Protein AF-A0A2D6M790-F1 (afdb_monomer_lite)

Foldseek 3Di:
DDDPPDPDDPPQPDALVRQFVVAWDWDADPVRFIWIWGWSTDDDPTDIDIGGPVCVVVVVVVVVVCVVVPDDPDDPPFDALVVQQVVAWDADPQWTWGFSGDDDPGGTDIDRVVCPVVVVVVVVVCVVVVVVVVVVPDPPPPDDDDDDDDDPPDDDDDDDDDDDDDD

Secondary structure (DSSP, 8-state):
------SS-------HHHHHHHH-EEEE-TTS-EEEEE-S--STT---EEEEHHHHHHHHHHHHHHHHH-----------HHHHHHHH-EEETTEEEE-SS-STT-PPEEEEGGGHHHHHHHHHHHHHHHHHHHHHHS-----------------------------

Radius of gyration: 35.32 Å; chains: 1; bounding box: 50×63×121 Å

Sequence (167 aa):
MSDKTAIFTNDNTESPLQVIRQTMSVALSDEGSARVSFATNRGKGSGAQVISVDDYAEVVSTLQGYADAGIEEREEEALSPAETIRRTIRVEDGLVSFRTRSGKGAKPAKIPLAQFSEVCELLTGTVSAVEAAGQSLAPASDAGDEPADEPAMDGDHSDYEDMEDDE

Structure (mmCIF, N/CA/C/O backbone):
data_AF-A0A2D6M790-F1
#
_entry.id   AF-A0A2D6M790-F1
#
loop_
_atom_site.group_PDB
_atom_site.id
_atom_site.type_symbol
_atom_site.label_atom_id
_atom_site.label_alt_id
_atom_site.label_comp_id
_atom_site.label_asym_id
_atom_site.label_entity_id
_atom_site.label_seq_id
_atom_site.pdbx_PDB_ins_code
_atom_site.Cartn_x
_atom_site.Cartn_y
_atom_site.Cartn_z
_atom_site.occupancy
_atom_site.B_iso_or_equiv
_atom_site.auth_seq_id
_atom_site.auth_comp_id
_atom_site.auth_asym_id
_atom_site.auth_atom_id
_atom_site.pdbx_PDB_model_num
ATOM 1 N N . MET A 1 1 ? 25.365 30.439 -7.496 1.00 40.81 1 MET A N 1
ATOM 2 C CA . MET A 1 1 ? 25.095 29.480 -6.406 1.00 40.81 1 MET A CA 1
ATOM 3 C C . MET A 1 1 ? 25.780 28.185 -6.798 1.00 40.81 1 MET A C 1
ATOM 5 O O . MET A 1 1 ? 25.552 27.752 -7.916 1.00 40.81 1 MET A O 1
ATOM 9 N N . SER A 1 2 ? 26.692 27.656 -5.979 1.00 43.97 2 SER A N 1
ATOM 10 C CA . SER A 1 2 ? 27.415 26.417 -6.302 1.00 43.97 2 SER A CA 1
ATOM 11 C C . SER A 1 2 ? 26.471 25.224 -6.302 1.00 43.97 2 SER A C 1
ATOM 13 O O . SER A 1 2 ? 25.881 24.922 -5.262 1.00 43.97 2 SER A O 1
ATOM 15 N N . ASP A 1 3 ? 26.408 24.520 -7.429 1.00 52.16 3 ASP A N 1
ATOM 16 C CA . ASP A 1 3 ? 25.981 23.127 -7.480 1.00 52.16 3 ASP A CA 1
ATOM 17 C C . ASP A 1 3 ? 26.913 22.310 -6.582 1.00 52.16 3 ASP A C 1
ATOM 19 O O . ASP A 1 3 ? 28.079 22.063 -6.895 1.00 52.16 3 ASP A O 1
ATOM 23 N N . LYS A 1 4 ? 26.421 21.943 -5.398 1.00 50.78 4 LYS A N 1
ATOM 24 C CA . LYS A 1 4 ? 27.081 20.945 -4.561 1.00 50.78 4 LYS A CA 1
ATOM 25 C C . LYS A 1 4 ? 26.791 19.581 -5.175 1.00 50.78 4 LYS A C 1
ATOM 27 O O . LYS A 1 4 ? 25.792 18.953 -4.835 1.00 50.78 4 LYS A O 1
ATOM 32 N N . THR A 1 5 ? 27.674 19.116 -6.051 1.00 61.97 5 THR A N 1
ATOM 33 C CA . THR A 1 5 ? 27.725 17.703 -6.433 1.00 61.97 5 THR A CA 1
ATOM 34 C C . THR A 1 5 ? 28.125 16.903 -5.196 1.00 61.97 5 THR A C 1
ATOM 36 O O . THR A 1 5 ? 29.290 16.890 -4.796 1.00 61.97 5 THR A O 1
ATOM 39 N N . ALA A 1 6 ? 27.147 16.290 -4.531 1.00 52.00 6 ALA A N 1
ATOM 40 C CA . ALA A 1 6 ? 27.409 15.355 -3.448 1.00 52.00 6 ALA A CA 1
ATOM 41 C C . ALA A 1 6 ? 28.070 14.101 -4.040 1.00 52.00 6 ALA A C 1
ATOM 43 O O . ALA A 1 6 ? 27.437 13.367 -4.790 1.00 52.00 6 ALA A O 1
ATOM 44 N N . ILE A 1 7 ? 29.352 13.878 -3.729 1.00 63.22 7 ILE A N 1
ATOM 45 C CA . ILE A 1 7 ? 30.100 12.681 -4.163 1.00 63.22 7 ILE A CA 1
ATOM 46 C C . ILE A 1 7 ? 29.630 11.433 -3.395 1.00 63.22 7 ILE A C 1
ATOM 48 O O . ILE A 1 7 ? 29.712 10.321 -3.904 1.00 63.22 7 ILE A O 1
ATOM 52 N N . PHE A 1 8 ? 29.068 11.629 -2.201 1.00 57.94 8 PHE A N 1
ATOM 53 C CA . PHE A 1 8 ? 28.408 10.591 -1.421 1.00 57.94 8 PHE A CA 1
ATOM 54 C C . PHE A 1 8 ? 26.991 11.059 -1.112 1.00 57.94 8 PHE A C 1
ATOM 56 O O . PHE A 1 8 ? 26.778 11.973 -0.309 1.00 57.94 8 PHE A O 1
ATOM 63 N N . THR A 1 9 ? 26.015 10.454 -1.785 1.00 56.38 9 THR A N 1
ATOM 64 C CA . THR A 1 9 ? 24.633 10.442 -1.309 1.00 56.38 9 THR A CA 1
ATOM 65 C C . THR A 1 9 ? 24.660 9.821 0.085 1.00 56.38 9 THR A C 1
ATOM 67 O O . THR A 1 9 ? 25.485 8.951 0.353 1.00 56.38 9 THR A O 1
ATOM 70 N N . ASN A 1 10 ? 23.829 10.306 1.005 1.00 50.34 10 ASN A N 1
ATOM 71 C CA . ASN A 1 10 ? 23.696 9.727 2.340 1.00 50.34 10 ASN A CA 1
ATOM 72 C C . ASN A 1 10 ? 23.062 8.330 2.214 1.00 50.34 10 ASN A C 1
ATOM 74 O O . ASN A 1 10 ? 21.868 8.149 2.448 1.00 50.34 10 ASN A O 1
ATOM 78 N N . ASP A 1 11 ? 23.859 7.378 1.741 1.00 52.81 11 ASP A N 1
ATOM 79 C CA . ASP A 1 11 ? 23.517 5.983 1.614 1.00 52.81 11 ASP A CA 1
ATOM 80 C C . ASP A 1 11 ? 23.548 5.437 3.031 1.00 52.81 11 ASP A C 1
ATOM 82 O O . ASP A 1 11 ? 24.587 5.396 3.695 1.00 52.81 11 ASP A O 1
ATOM 86 N N . ASN A 1 12 ? 22.373 5.075 3.531 1.00 60.06 12 ASN A N 1
ATOM 87 C CA . ASN A 1 12 ? 22.261 4.339 4.773 1.00 60.06 12 ASN A CA 1
ATOM 88 C C . ASN A 1 12 ? 22.894 2.957 4.537 1.00 60.06 12 ASN A C 1
ATOM 90 O O . ASN A 1 12 ? 22.229 2.025 4.100 1.00 60.06 12 ASN A O 1
ATOM 94 N N . THR A 1 13 ? 24.213 2.880 4.716 1.00 65.88 13 THR A N 1
ATOM 95 C CA . THR A 1 13 ? 25.071 1.719 4.423 1.00 65.88 13 THR A CA 1
ATOM 96 C C . THR A 1 13 ? 25.142 0.733 5.587 1.00 65.88 13 THR A C 1
ATOM 98 O O . THR A 1 13 ? 25.849 -0.270 5.505 1.00 65.88 13 THR A O 1
ATOM 101 N N . GLU A 1 14 ? 24.421 0.995 6.682 1.00 78.81 14 GLU A N 1
ATOM 102 C CA . GLU A 1 14 ? 24.351 0.067 7.806 1.00 78.81 14 GLU A CA 1
ATOM 103 C C . GLU A 1 14 ? 23.703 -1.253 7.376 1.00 78.81 14 GLU A C 1
ATOM 105 O O . GLU A 1 14 ? 22.639 -1.285 6.755 1.00 78.81 14 GLU A O 1
ATOM 110 N N . SER A 1 15 ? 24.336 -2.367 7.749 1.00 88.50 15 SER A N 1
ATOM 111 C CA . SER A 1 15 ? 23.765 -3.692 7.522 1.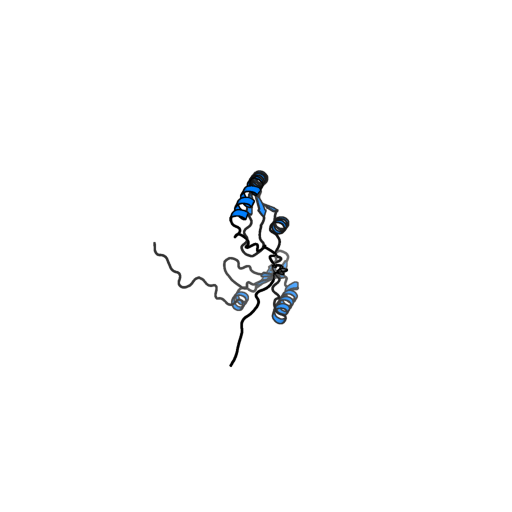00 88.50 15 SER A CA 1
ATOM 112 C C . SER A 1 15 ? 22.457 -3.839 8.312 1.00 88.50 15 SER A C 1
ATOM 114 O O . SER A 1 15 ? 22.425 -3.455 9.487 1.00 88.50 15 SER A O 1
ATOM 116 N N . PRO A 1 16 ? 21.413 -4.487 7.760 1.00 90.31 16 PRO A N 1
ATOM 117 C CA . PRO A 1 16 ? 20.190 -4.781 8.505 1.00 90.31 16 PRO A CA 1
ATOM 118 C C . PRO A 1 16 ? 20.443 -5.468 9.853 1.00 90.31 16 PRO A C 1
ATOM 120 O O . PRO A 1 16 ? 19.774 -5.165 10.835 1.00 90.31 16 PRO A O 1
ATOM 123 N N . LEU A 1 17 ? 21.471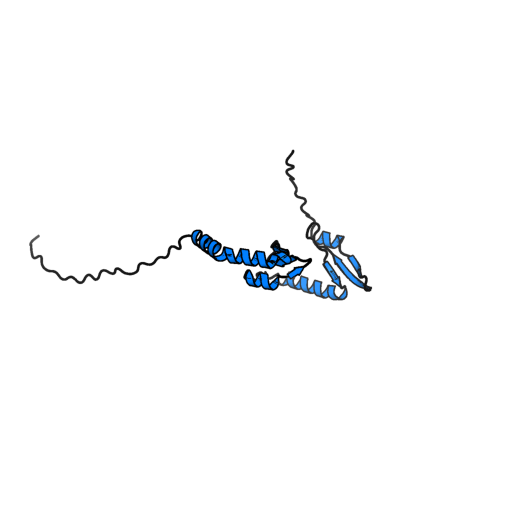 -6.321 9.948 1.00 92.56 17 LEU A N 1
ATOM 124 C CA . LEU A 1 17 ? 21.864 -6.963 11.207 1.00 92.56 17 LEU A CA 1
ATOM 125 C C . LEU A 1 17 ? 22.336 -5.954 12.263 1.00 92.56 17 LEU A C 1
ATOM 127 O O . LEU A 1 17 ? 22.045 -6.115 13.448 1.00 92.56 17 LEU A O 1
ATOM 131 N N . GLN A 1 18 ? 23.071 -4.918 11.853 1.00 91.12 18 GLN A N 1
ATOM 132 C CA . GLN A 1 18 ? 23.526 -3.857 12.752 1.00 91.12 18 GLN A CA 1
ATOM 133 C C . GLN A 1 18 ? 22.349 -2.998 13.213 1.00 91.12 18 GLN A C 1
ATOM 135 O O . GLN A 1 18 ? 22.240 -2.728 14.408 1.00 91.12 18 GLN A O 1
ATOM 140 N N . VAL A 1 19 ? 21.445 -2.634 12.299 1.00 92.06 19 VAL A N 1
ATOM 141 C CA . VAL A 1 19 ? 20.252 -1.845 12.637 1.00 92.06 19 VAL A CA 1
ATOM 142 C C . VAL A 1 19 ? 19.361 -2.611 13.613 1.00 92.06 19 VAL A C 1
ATOM 144 O O . VAL A 1 19 ? 18.967 -2.046 14.633 1.00 92.06 19 VAL A O 1
ATOM 147 N N . ILE A 1 20 ? 19.116 -3.905 13.382 1.00 94.00 20 ILE A N 1
ATOM 148 C CA . ILE A 1 20 ? 18.337 -4.744 14.303 1.00 94.00 20 ILE A CA 1
ATOM 149 C C . ILE A 1 20 ? 18.996 -4.769 15.683 1.00 94.00 20 ILE A C 1
ATOM 151 O O . ILE A 1 20 ? 18.340 -4.453 16.668 1.00 94.00 20 ILE A O 1
ATOM 155 N N . ARG A 1 21 ? 20.301 -5.064 15.777 1.00 93.25 21 ARG A N 1
ATOM 156 C CA . ARG A 1 21 ? 21.016 -5.103 17.070 1.00 93.25 21 ARG A CA 1
ATOM 157 C C . ARG A 1 21 ? 20.922 -3.793 17.850 1.00 93.25 21 ARG A C 1
ATOM 159 O O . ARG A 1 21 ? 20.900 -3.819 19.073 1.00 93.25 21 ARG A O 1
ATOM 166 N N . GLN A 1 22 ? 20.896 -2.662 17.151 1.00 92.56 22 GLN A N 1
ATOM 167 C CA . GLN A 1 22 ? 20.817 -1.341 17.771 1.00 92.56 22 GLN A CA 1
ATOM 168 C C . GLN A 1 22 ? 19.385 -0.913 18.124 1.00 92.56 22 GLN A C 1
ATOM 170 O O . GLN A 1 22 ? 19.216 -0.013 18.941 1.00 92.56 22 GLN A O 1
ATOM 175 N N . THR A 1 23 ? 18.365 -1.481 17.476 1.00 93.56 23 THR A N 1
ATOM 176 C CA . THR A 1 23 ? 16.967 -1.023 17.598 1.00 93.56 23 THR A CA 1
ATOM 177 C C . THR A 1 23 ? 16.048 -2.030 18.277 1.00 93.56 23 THR A C 1
ATOM 179 O O . THR A 1 23 ? 14.964 -1.649 18.715 1.00 93.56 23 THR A O 1
ATOM 182 N N . MET A 1 24 ? 16.464 -3.294 18.377 1.00 95.44 24 MET A N 1
ATOM 183 C CA . MET A 1 24 ? 15.668 -4.344 18.988 1.00 95.44 24 MET A CA 1
ATOM 184 C C . MET A 1 24 ? 15.453 -4.058 20.473 1.00 95.44 24 MET A C 1
ATOM 186 O O . MET A 1 24 ? 16.399 -3.889 21.240 1.00 95.44 24 MET A O 1
ATOM 190 N N . SER A 1 25 ? 14.190 -4.013 20.873 1.00 95.88 25 SER A N 1
ATOM 191 C CA . SER A 1 25 ? 13.770 -3.751 22.245 1.00 95.88 25 SER A CA 1
ATOM 192 C C . SER A 1 25 ? 12.514 -4.548 22.579 1.00 95.88 25 SER A C 1
ATOM 194 O O . SER A 1 25 ? 11.738 -4.905 21.692 1.00 95.88 25 SER A O 1
ATOM 196 N N . VAL A 1 26 ? 12.324 -4.832 23.868 1.00 96.50 26 VAL A N 1
ATOM 197 C CA . VAL A 1 26 ? 11.103 -5.444 24.401 1.00 96.50 26 VAL A CA 1
ATOM 198 C C . VAL A 1 26 ? 10.518 -4.492 25.430 1.00 96.50 26 VAL A C 1
ATOM 200 O O . VAL A 1 26 ? 11.230 -4.038 26.326 1.00 96.50 26 VAL A O 1
ATOM 203 N N . ALA A 1 27 ? 9.236 -4.177 25.293 1.00 94.00 27 ALA A N 1
ATOM 204 C CA . ALA A 1 27 ? 8.532 -3.263 26.183 1.00 94.00 27 ALA A CA 1
ATOM 205 C C . ALA A 1 27 ? 7.086 -3.717 26.398 1.00 94.00 27 ALA A C 1
ATOM 207 O O . ALA A 1 27 ? 6.524 -4.454 25.587 1.00 94.00 27 ALA A O 1
ATOM 208 N N . LEU A 1 28 ? 6.475 -3.266 27.493 1.00 94.69 28 LEU A N 1
ATOM 209 C CA . LEU A 1 28 ? 5.036 -3.406 27.687 1.00 94.69 28 LEU A CA 1
ATOM 210 C C . LEU A 1 28 ? 4.315 -2.347 26.851 1.00 94.69 28 LEU A C 1
ATOM 212 O O . LEU A 1 28 ? 4.746 -1.197 26.786 1.00 94.69 28 LEU A O 1
ATOM 216 N N . SER A 1 29 ? 3.227 -2.748 26.206 1.00 88.12 29 SER A N 1
ATOM 217 C CA . SER A 1 29 ? 2.267 -1.825 25.603 1.00 88.12 29 SER A CA 1
ATOM 218 C C . SER A 1 29 ? 1.410 -1.139 26.667 1.00 88.12 29 SER A C 1
ATOM 220 O O . SER A 1 29 ? 1.380 -1.571 27.820 1.00 88.12 29 SER A O 1
ATOM 222 N N . ASP A 1 30 ? 0.663 -0.113 26.260 1.00 86.88 30 ASP A N 1
ATOM 223 C CA . ASP A 1 30 ? -0.264 0.626 27.133 1.00 86.88 30 ASP A CA 1
ATOM 224 C C . ASP A 1 30 ? -1.363 -0.270 27.740 1.00 86.88 30 ASP A C 1
ATOM 226 O O . ASP A 1 30 ? -1.928 0.042 28.785 1.00 86.88 30 ASP A O 1
ATOM 230 N N . GLU A 1 31 ? -1.630 -1.417 27.112 1.00 89.12 31 GLU A N 1
ATOM 231 C CA . GLU A 1 31 ? -2.590 -2.438 27.553 1.00 89.12 31 GLU A CA 1
ATOM 232 C C . GLU A 1 31 ? -1.949 -3.517 28.450 1.00 89.12 31 GLU A C 1
ATOM 234 O O . GLU A 1 31 ? -2.622 -4.443 28.897 1.00 89.12 31 GLU A O 1
ATOM 239 N N . GLY A 1 32 ? -0.644 -3.420 28.726 1.00 91.00 32 GLY A N 1
ATOM 240 C CA . GLY A 1 32 ? 0.098 -4.352 29.580 1.00 91.00 32 GLY A CA 1
ATOM 241 C C . GLY A 1 32 ? 0.636 -5.604 28.878 1.00 91.00 32 GLY A C 1
ATOM 242 O O . GLY A 1 32 ? 1.308 -6.409 29.519 1.00 91.00 32 GLY A O 1
ATOM 243 N N . SER A 1 33 ? 0.406 -5.778 27.574 1.00 92.75 33 SER A N 1
ATOM 244 C CA . SER A 1 33 ? 0.971 -6.897 26.801 1.00 92.75 33 SER A CA 1
ATOM 245 C C . SER A 1 33 ? 2.416 -6.620 26.387 1.00 92.75 33 SER A C 1
ATOM 247 O O . SER A 1 33 ? 2.720 -5.516 25.923 1.00 92.75 33 SER A O 1
ATOM 249 N N . ALA A 1 34 ? 3.299 -7.615 26.505 1.00 95.44 34 ALA A N 1
ATOM 250 C CA . ALA A 1 34 ? 4.694 -7.505 26.086 1.00 95.44 34 ALA A CA 1
ATOM 251 C C . ALA A 1 34 ? 4.828 -7.529 24.554 1.00 95.44 34 ALA A C 1
ATOM 253 O O . ALA A 1 34 ? 4.243 -8.375 23.877 1.00 95.44 34 ALA A O 1
ATOM 254 N N . ARG A 1 35 ? 5.623 -6.608 24.003 1.00 95.81 35 ARG A N 1
ATOM 255 C CA . ARG A 1 35 ? 5.874 -6.469 22.563 1.00 95.81 35 ARG A CA 1
ATOM 256 C C . ARG A 1 35 ? 7.368 -6.377 22.273 1.00 95.81 35 ARG A C 1
ATOM 258 O O . ARG A 1 35 ? 8.109 -5.744 23.022 1.00 95.81 35 ARG A O 1
ATOM 265 N N . VAL A 1 36 ? 7.788 -6.969 21.160 1.00 95.75 36 VAL A N 1
ATOM 266 C CA . VAL A 1 36 ? 9.123 -6.820 20.569 1.00 95.75 36 VAL A CA 1
ATOM 267 C C . VAL A 1 36 ? 9.050 -5.767 19.464 1.00 95.75 36 VAL A C 1
ATOM 269 O O . VAL A 1 36 ? 8.129 -5.789 18.650 1.00 95.75 36 VAL A O 1
ATOM 272 N N . SER A 1 37 ? 10.017 -4.854 19.419 1.00 95.12 37 SER A N 1
ATOM 273 C CA . SER A 1 37 ? 10.145 -3.830 18.378 1.00 95.12 37 SER A CA 1
ATOM 274 C C . SER A 1 37 ? 11.550 -3.834 17.792 1.00 95.12 37 SER A C 1
ATOM 276 O O . SER A 1 37 ? 12.510 -3.866 18.558 1.00 95.12 37 SER A O 1
ATOM 278 N N . PHE A 1 38 ? 11.693 -3.795 16.465 1.00 94.94 38 PHE A N 1
ATOM 279 C CA . PHE A 1 38 ? 12.987 -3.649 15.784 1.00 94.94 38 PHE A CA 1
ATOM 280 C C . PHE A 1 38 ? 12.836 -2.987 14.407 1.00 94.94 38 PHE A C 1
ATOM 282 O O . PHE A 1 38 ? 11.769 -3.021 13.797 1.00 94.94 38 PHE A O 1
ATOM 289 N N . ALA A 1 39 ? 13.915 -2.409 13.881 1.00 93.31 39 ALA A N 1
ATOM 290 C CA . ALA A 1 39 ? 13.985 -1.894 12.515 1.00 93.31 39 ALA A CA 1
ATOM 291 C C . ALA A 1 39 ? 15.102 -2.588 11.724 1.00 93.31 39 ALA A C 1
ATOM 293 O O . ALA A 1 39 ? 16.101 -3.027 12.290 1.00 93.31 39 ALA A O 1
ATOM 294 N N . THR A 1 40 ? 14.944 -2.670 10.402 1.00 91.06 40 THR A N 1
ATOM 295 C CA . THR A 1 40 ? 15.934 -3.269 9.485 1.00 91.06 40 THR A CA 1
ATOM 296 C C . THR A 1 40 ? 16.669 -2.228 8.640 1.00 91.06 40 THR A C 1
ATOM 298 O O . THR A 1 40 ? 17.698 -2.528 8.044 1.00 91.06 40 THR A O 1
ATOM 301 N N . ASN A 1 41 ? 16.166 -0.995 8.603 1.00 89.06 41 ASN A N 1
ATOM 302 C CA . ASN A 1 41 ? 16.761 0.156 7.934 1.00 89.06 41 ASN A CA 1
ATOM 303 C C . ASN A 1 41 ? 16.399 1.456 8.674 1.00 89.06 41 ASN A C 1
ATOM 305 O O . ASN A 1 41 ? 15.550 1.468 9.568 1.00 89.06 41 ASN A O 1
ATOM 309 N N . ARG A 1 42 ? 17.057 2.560 8.310 1.00 83.44 42 ARG A N 1
ATOM 310 C CA . ARG A 1 42 ? 16.792 3.901 8.851 1.00 83.44 42 ARG A CA 1
ATOM 311 C C . ARG A 1 42 ? 16.554 4.908 7.726 1.00 83.44 42 ARG A C 1
ATOM 313 O O . ARG A 1 42 ? 17.092 4.773 6.629 1.00 83.44 42 ARG A O 1
ATOM 320 N N . GLY A 1 43 ? 15.796 5.962 8.016 1.00 80.12 43 GLY A N 1
ATOM 321 C CA . GLY A 1 43 ? 15.547 7.074 7.096 1.00 80.12 43 GLY A CA 1
ATOM 322 C C . GLY A 1 43 ? 14.094 7.187 6.629 1.00 80.12 43 GLY A C 1
ATOM 323 O O . GLY A 1 43 ? 13.152 6.738 7.277 1.00 80.12 43 GLY A O 1
ATOM 324 N N . LYS A 1 44 ? 13.879 7.870 5.503 1.00 73.94 44 LYS A N 1
ATOM 325 C CA . LYS A 1 44 ? 12.528 8.132 4.996 1.00 73.94 44 LYS A CA 1
ATOM 326 C C . LYS A 1 44 ? 11.933 6.855 4.397 1.00 73.94 44 LYS A C 1
ATOM 328 O O . LYS A 1 44 ? 12.469 6.321 3.434 1.00 73.94 44 LYS A O 1
ATOM 333 N N . GLY A 1 45 ? 10.800 6.410 4.938 1.00 71.25 45 GLY A N 1
ATOM 334 C CA . GLY A 1 45 ? 10.116 5.190 4.492 1.00 71.25 45 GLY A CA 1
ATOM 335 C C . GLY A 1 45 ? 10.570 3.904 5.193 1.00 71.25 45 GLY A C 1
ATOM 336 O O . GLY A 1 45 ? 10.102 2.836 4.812 1.00 71.25 45 GLY A O 1
ATOM 337 N N . SER A 1 46 ? 11.440 3.987 6.208 1.00 75.06 46 SER A N 1
ATOM 338 C CA . SER A 1 46 ? 11.736 2.874 7.121 1.00 75.06 46 SER A CA 1
ATOM 339 C C . SER A 1 46 ? 10.763 2.877 8.301 1.00 75.06 46 SER A C 1
ATOM 341 O O . SER A 1 46 ? 10.641 3.902 8.975 1.00 75.06 46 SER A O 1
ATOM 343 N N . GLY A 1 47 ? 10.094 1.753 8.562 1.00 84.00 47 GLY A N 1
ATOM 344 C CA . GLY A 1 47 ? 9.199 1.572 9.708 1.00 84.00 47 GLY A CA 1
ATOM 345 C C . GLY A 1 47 ? 9.695 0.463 10.632 1.00 84.00 47 GLY A C 1
ATOM 346 O O . GLY A 1 47 ? 10.090 -0.605 10.156 1.00 84.00 47 GLY A O 1
ATOM 347 N N . ALA A 1 48 ? 9.666 0.711 11.944 1.00 91.38 48 ALA A N 1
ATOM 348 C CA . ALA A 1 48 ? 9.890 -0.341 12.929 1.00 91.38 48 ALA A CA 1
ATOM 349 C C . ALA A 1 48 ? 8.751 -1.366 12.859 1.00 91.38 48 ALA A C 1
ATOM 351 O O . ALA A 1 48 ? 7.588 -1.004 12.678 1.00 91.38 48 ALA A O 1
ATOM 352 N N . GLN A 1 49 ? 9.102 -2.638 12.995 1.00 94.81 49 GLN A N 1
ATOM 353 C CA . GLN A 1 49 ? 8.155 -3.734 13.130 1.00 94.81 49 GLN A CA 1
ATOM 354 C C . GLN A 1 49 ? 7.872 -3.930 14.613 1.00 94.81 49 GLN A C 1
ATOM 356 O O . GLN A 1 49 ? 8.811 -3.973 15.405 1.00 94.81 49 GLN A O 1
ATOM 361 N N . VAL A 1 50 ? 6.596 -4.035 14.980 1.00 94.81 50 VAL A N 1
ATOM 362 C CA . VAL A 1 50 ? 6.151 -4.238 16.363 1.00 94.81 50 VAL A CA 1
ATOM 363 C C . VAL A 1 50 ? 5.282 -5.486 16.402 1.00 94.81 50 VAL A C 1
ATOM 365 O O . VAL A 1 50 ? 4.292 -5.565 15.680 1.00 94.81 50 VAL A O 1
ATOM 368 N N . ILE A 1 51 ? 5.666 -6.457 17.225 1.00 95.12 51 ILE A N 1
ATOM 369 C CA . ILE A 1 51 ? 5.072 -7.799 17.270 1.00 95.12 51 ILE A CA 1
ATOM 370 C C . ILE A 1 51 ? 4.799 -8.153 18.735 1.00 95.12 51 ILE A C 1
ATOM 372 O O . ILE A 1 51 ? 5.571 -7.762 19.613 1.00 95.12 51 ILE A O 1
ATOM 376 N N . SER A 1 52 ? 3.715 -8.878 19.022 1.00 96.25 52 SER A N 1
ATOM 377 C CA . SER A 1 52 ? 3.517 -9.482 20.348 1.00 96.25 52 SER A CA 1
ATOM 378 C C . SER A 1 52 ? 4.648 -10.465 20.662 1.00 96.25 52 SER A C 1
ATOM 380 O O . SER A 1 52 ? 5.151 -11.141 19.765 1.00 96.25 52 SER A O 1
ATOM 382 N N . VAL A 1 53 ? 5.051 -10.574 21.931 1.00 96.38 53 VAL A N 1
ATOM 383 C CA . VAL A 1 53 ? 6.019 -11.608 22.340 1.00 96.38 53 VAL A CA 1
ATOM 384 C C . VAL A 1 53 ? 5.464 -13.014 22.084 1.00 96.38 53 VAL A C 1
ATOM 386 O O . VAL A 1 53 ? 6.226 -13.884 21.668 1.00 96.38 53 VAL A O 1
ATOM 389 N N . ASP A 1 54 ? 4.154 -13.212 22.253 1.00 95.69 54 ASP A N 1
ATOM 390 C CA . ASP A 1 54 ? 3.500 -14.513 22.061 1.00 95.69 54 ASP A CA 1
ATOM 391 C C . ASP A 1 54 ? 3.559 -14.985 20.596 1.00 95.69 54 ASP A C 1
ATOM 393 O O . ASP A 1 54 ? 3.779 -16.166 20.334 1.00 95.69 54 ASP A O 1
ATOM 397 N N . ASP A 1 55 ? 3.474 -14.052 19.642 1.00 96.44 55 ASP A N 1
ATOM 398 C CA . ASP A 1 55 ? 3.508 -14.345 18.199 1.00 96.44 55 ASP A CA 1
ATOM 399 C C . ASP A 1 55 ? 4.938 -14.362 17.629 1.00 96.44 55 ASP A C 1
ATOM 401 O O . ASP A 1 55 ? 5.173 -14.778 16.491 1.00 96.44 55 ASP A O 1
ATOM 405 N N . TYR A 1 56 ? 5.929 -13.887 18.392 1.00 95.19 56 TYR A N 1
ATOM 406 C CA . TYR A 1 56 ? 7.280 -13.648 17.881 1.00 95.19 56 TYR A CA 1
ATOM 407 C C . TYR A 1 56 ? 7.938 -14.922 17.332 1.00 95.19 56 TYR A C 1
ATOM 409 O O . TYR A 1 56 ? 8.583 -14.885 16.282 1.00 95.19 56 TYR A O 1
ATOM 417 N N . ALA A 1 57 ? 7.754 -16.058 18.009 1.00 95.69 57 ALA A N 1
ATOM 418 C CA . ALA A 1 57 ? 8.318 -17.336 17.578 1.00 95.69 57 ALA A CA 1
ATOM 419 C C . ALA A 1 57 ? 7.739 -17.806 16.231 1.00 95.69 57 ALA A C 1
ATOM 421 O O . ALA A 1 57 ? 8.489 -18.269 15.369 1.00 95.69 57 ALA A O 1
ATOM 422 N N . GLU A 1 58 ? 6.430 -17.642 16.023 1.00 96.56 58 GLU A N 1
ATOM 423 C CA . GLU A 1 58 ? 5.757 -17.998 14.770 1.00 96.56 58 GLU A CA 1
ATOM 424 C C . GLU A 1 58 ? 6.229 -17.113 13.614 1.00 96.56 58 GLU A C 1
ATOM 426 O O . GLU A 1 58 ? 6.533 -17.614 12.528 1.00 96.56 58 GLU A O 1
ATOM 431 N N . VAL A 1 59 ? 6.384 -15.808 13.856 1.00 95.62 59 VAL A N 1
ATOM 432 C CA . VAL A 1 59 ? 6.921 -14.881 12.851 1.00 95.62 59 VAL A CA 1
ATOM 433 C C . VAL A 1 59 ? 8.342 -15.273 12.447 1.00 95.62 59 VAL A C 1
ATOM 435 O O . VAL A 1 59 ? 8.632 -15.362 11.254 1.00 95.62 59 VAL A O 1
ATOM 438 N N . VAL A 1 60 ? 9.229 -15.549 13.411 1.00 96.25 60 VAL A N 1
ATOM 439 C CA . VAL A 1 60 ? 10.610 -15.971 13.117 1.00 96.25 60 VAL A CA 1
ATOM 440 C C . VAL A 1 60 ? 10.627 -17.282 12.335 1.00 96.25 60 VAL A C 1
ATOM 442 O O . VAL A 1 60 ? 11.336 -17.378 11.336 1.00 96.25 60 VAL A O 1
ATOM 445 N N . SER A 1 61 ? 9.820 -18.267 12.736 1.00 95.81 61 SER A N 1
ATOM 446 C CA . SER A 1 61 ? 9.730 -19.538 12.014 1.00 95.81 61 SER A CA 1
ATOM 447 C C . SER A 1 61 ? 9.202 -19.358 10.590 1.00 95.81 61 SER A C 1
ATOM 449 O O . SER A 1 61 ? 9.673 -20.028 9.675 1.00 95.81 61 SER A O 1
ATOM 451 N N . THR A 1 62 ? 8.250 -18.449 10.386 1.00 95.31 62 THR A N 1
ATOM 452 C CA . THR A 1 62 ? 7.709 -18.130 9.060 1.00 95.31 62 THR A CA 1
ATOM 453 C C . THR A 1 62 ? 8.772 -17.485 8.172 1.00 95.31 62 THR A C 1
ATOM 455 O O . THR A 1 62 ? 8.959 -17.898 7.029 1.00 95.31 62 THR A O 1
ATOM 458 N N . LEU A 1 63 ? 9.511 -16.500 8.696 1.00 94.25 63 LEU A N 1
ATOM 459 C CA . LEU A 1 63 ? 10.609 -15.850 7.973 1.00 94.25 63 LEU A CA 1
ATOM 460 C C . LEU A 1 63 ? 11.726 -16.839 7.624 1.00 94.25 63 LEU A C 1
ATOM 462 O O . LEU A 1 63 ? 12.250 -16.793 6.513 1.00 94.25 63 LEU A O 1
ATOM 466 N N . GLN A 1 64 ? 12.061 -17.749 8.544 1.00 95.00 64 GLN A N 1
ATOM 467 C CA . GLN A 1 64 ? 13.030 -18.811 8.285 1.00 95.00 64 GLN A CA 1
ATOM 468 C C . GLN A 1 64 ? 12.544 -19.750 7.175 1.00 95.00 64 GLN A C 1
ATOM 470 O O . GLN A 1 64 ? 13.319 -20.077 6.285 1.00 95.00 64 GLN A O 1
ATOM 475 N N . GLY A 1 65 ? 11.253 -20.096 7.158 1.00 93.38 65 GLY A N 1
ATOM 476 C CA . GLY A 1 65 ? 10.659 -20.890 6.081 1.00 93.38 65 GLY A CA 1
ATOM 477 C C . GLY A 1 65 ? 10.875 -20.272 4.695 1.00 93.38 65 GLY A C 1
ATOM 478 O O . GLY A 1 65 ? 11.257 -20.980 3.769 1.00 93.38 65 GLY A O 1
ATOM 479 N N . TYR A 1 66 ? 10.719 -18.952 4.555 1.00 93.69 66 TYR A N 1
ATOM 480 C CA . TYR A 1 66 ? 11.031 -18.248 3.302 1.00 93.69 66 TYR A CA 1
ATOM 481 C C . TYR A 1 66 ? 12.531 -18.172 2.999 1.00 93.69 66 TYR A C 1
ATOM 483 O O . TYR A 1 66 ? 12.920 -18.176 1.833 1.00 93.69 66 TYR A O 1
ATOM 491 N N . ALA A 1 67 ? 13.383 -18.091 4.022 1.00 91.56 67 ALA A N 1
ATOM 492 C CA . ALA A 1 67 ? 14.830 -18.133 3.827 1.00 91.56 67 ALA A CA 1
ATOM 493 C C . ALA A 1 67 ? 15.290 -19.502 3.295 1.00 91.56 67 ALA A C 1
ATOM 495 O O . ALA A 1 67 ? 16.182 -19.554 2.450 1.00 91.56 67 ALA A O 1
ATOM 496 N N . ASP A 1 68 ? 14.655 -20.583 3.753 1.00 94.25 68 ASP A N 1
ATOM 497 C CA . ASP A 1 68 ? 14.990 -21.956 3.370 1.00 94.25 68 ASP A CA 1
ATOM 498 C C . ASP A 1 68 ? 14.379 -22.349 2.015 1.00 94.25 68 ASP A C 1
ATOM 500 O O . ASP A 1 68 ? 15.042 -22.981 1.193 1.00 94.25 68 ASP A O 1
ATOM 504 N N . ALA A 1 69 ? 13.117 -21.978 1.773 1.00 92.75 69 ALA A N 1
ATOM 505 C CA . ALA A 1 69 ? 12.383 -22.332 0.556 1.00 92.75 69 ALA A CA 1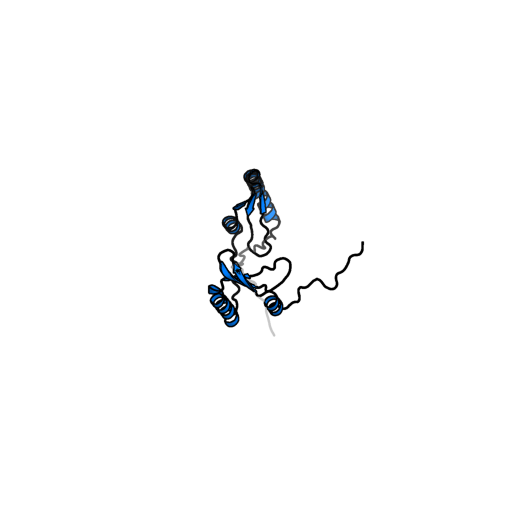
ATOM 506 C C . ALA A 1 69 ? 12.628 -21.366 -0.618 1.00 92.75 69 ALA A C 1
ATOM 508 O O . ALA A 1 69 ? 12.345 -21.708 -1.766 1.00 92.75 69 ALA A O 1
ATOM 509 N N . GLY A 1 70 ? 13.149 -20.167 -0.344 1.00 87.31 70 GLY A N 1
ATOM 510 C CA . GLY A 1 70 ? 13.157 -19.053 -1.286 1.00 87.31 70 GLY A CA 1
ATOM 511 C C . GLY A 1 70 ? 11.849 -18.252 -1.251 1.00 87.31 70 GLY A C 1
ATOM 512 O O . GLY A 1 70 ? 10.822 -18.690 -0.730 1.00 87.31 70 GLY A O 1
ATOM 513 N N . ILE A 1 71 ? 11.895 -17.035 -1.794 1.00 89.06 71 ILE A N 1
ATOM 514 C CA . ILE A 1 71 ? 10.727 -16.157 -1.910 1.00 89.06 71 ILE A CA 1
ATOM 515 C C . ILE A 1 71 ? 10.235 -16.241 -3.349 1.00 89.06 71 ILE A C 1
ATOM 517 O O . ILE A 1 71 ? 10.906 -15.761 -4.261 1.00 89.06 71 ILE A O 1
ATOM 521 N N . GLU A 1 72 ? 9.062 -16.834 -3.549 1.00 84.56 72 GLU A N 1
ATOM 522 C CA . GLU A 1 72 ? 8.369 -16.735 -4.829 1.00 84.56 72 GLU A CA 1
ATOM 523 C C . GLU A 1 72 ? 7.910 -15.288 -5.029 1.00 84.56 72 GLU A C 1
ATOM 525 O O . GLU A 1 72 ? 7.179 -14.728 -4.201 1.00 84.56 72 GLU A O 1
ATOM 530 N N . GLU A 1 73 ? 8.343 -14.667 -6.126 1.00 72.12 73 GLU A N 1
ATOM 531 C CA . GLU A 1 73 ? 7.768 -13.400 -6.553 1.00 72.12 73 GLU A CA 1
ATOM 532 C C . GLU A 1 73 ? 6.309 -13.654 -6.914 1.00 72.12 73 GLU A C 1
ATOM 534 O O . GLU A 1 73 ? 5.983 -14.247 -7.941 1.00 72.12 73 GLU A O 1
ATOM 539 N N . ARG A 1 74 ? 5.404 -13.214 -6.039 1.00 66.56 74 ARG A N 1
ATOM 540 C CA . ARG A 1 74 ? 4.007 -13.096 -6.430 1.00 66.56 74 ARG A CA 1
ATOM 541 C C . ARG A 1 74 ? 3.950 -12.013 -7.486 1.00 66.56 74 ARG A C 1
ATOM 543 O O . ARG A 1 74 ? 4.230 -10.854 -7.176 1.00 66.56 74 ARG A O 1
ATOM 550 N N . GLU A 1 75 ? 3.579 -12.394 -8.703 1.00 60.06 75 GLU A N 1
ATOM 551 C CA . GLU A 1 75 ? 3.177 -11.422 -9.706 1.00 60.06 75 GLU A CA 1
ATOM 552 C C . GLU A 1 75 ? 2.131 -10.514 -9.062 1.00 60.06 75 GLU A C 1
ATOM 554 O O . GLU A 1 75 ? 1.115 -10.969 -8.524 1.00 60.06 75 GLU A O 1
ATOM 559 N N . GLU A 1 76 ? 2.448 -9.223 -9.010 1.00 63.56 76 GLU A N 1
ATOM 560 C CA . GLU A 1 76 ? 1.528 -8.230 -8.489 1.00 63.56 76 GLU A CA 1
ATOM 561 C C . GLU A 1 76 ? 0.277 -8.324 -9.362 1.00 63.56 76 GLU A C 1
ATOM 563 O O . GLU A 1 76 ? 0.370 -8.137 -10.575 1.00 63.56 76 GLU A O 1
ATOM 568 N N . GLU A 1 77 ? -0.860 -8.708 -8.767 1.00 68.50 77 GLU A N 1
ATOM 569 C CA . GLU A 1 77 ? -2.090 -8.977 -9.513 1.00 68.50 77 GLU A CA 1
ATOM 570 C C . GLU A 1 77 ? -2.368 -7.777 -10.429 1.00 68.50 77 GLU A C 1
ATOM 572 O O . GLU A 1 77 ? -2.648 -6.667 -9.959 1.00 68.50 77 GLU A O 1
ATOM 577 N N . ALA A 1 78 ? -2.202 -7.982 -11.739 1.00 73.38 78 ALA A N 1
ATOM 578 C CA . ALA A 1 78 ? -2.284 -6.926 -12.736 1.00 73.38 78 ALA A CA 1
ATOM 579 C C . ALA A 1 78 ? -3.755 -6.570 -12.961 1.00 73.38 78 ALA A C 1
ATOM 581 O O . ALA A 1 78 ? -4.399 -6.984 -13.923 1.00 73.38 78 ALA A O 1
ATOM 582 N N . LEU A 1 79 ? -4.314 -5.824 -12.014 1.00 83.62 79 LEU A N 1
ATOM 583 C CA . LEU A 1 79 ? -5.687 -5.358 -12.082 1.00 83.62 79 LEU A CA 1
ATOM 584 C C . LEU A 1 79 ? -5.841 -4.355 -13.219 1.00 83.62 79 LEU A C 1
ATOM 586 O O . LEU A 1 79 ? -5.002 -3.473 -13.422 1.00 83.62 79 LEU A O 1
ATOM 590 N N . SER A 1 80 ? -6.982 -4.422 -13.904 1.00 91.31 80 SER A N 1
ATOM 591 C CA . SER A 1 80 ? -7.378 -3.337 -14.795 1.00 91.31 80 SER A CA 1
ATOM 592 C C . SER A 1 80 ? -7.491 -2.022 -14.003 1.00 91.31 80 SER A C 1
ATOM 594 O O . SER A 1 80 ? -7.762 -2.037 -12.791 1.00 91.31 80 SER A O 1
ATOM 596 N N . PRO A 1 81 ? -7.339 -0.855 -14.653 1.00 92.06 81 PRO A N 1
ATOM 597 C CA . PRO A 1 81 ? -7.544 0.426 -13.984 1.00 92.06 81 PRO A CA 1
ATOM 598 C C . PRO A 1 81 ? -8.912 0.533 -13.300 1.00 92.06 81 PRO A C 1
ATO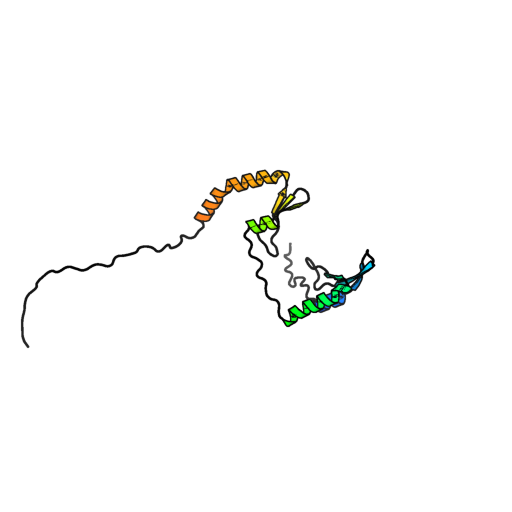M 600 O O . PRO A 1 81 ? -9.002 1.054 -12.192 1.00 92.06 81 PRO A O 1
ATOM 603 N N . ALA A 1 82 ? -9.966 -0.024 -13.905 1.00 94.31 82 ALA A N 1
ATOM 604 C CA . ALA A 1 82 ? -11.307 -0.031 -13.328 1.00 94.31 82 ALA A CA 1
ATOM 605 C C . ALA A 1 82 ? -11.401 -0.900 -12.061 1.00 94.31 82 ALA A C 1
ATOM 607 O O . ALA A 1 82 ? -11.972 -0.464 -11.063 1.00 94.31 82 ALA A O 1
ATOM 608 N N . GLU A 1 83 ? -10.821 -2.105 -12.057 1.00 92.56 83 GLU A N 1
ATOM 609 C CA . GLU A 1 83 ? -10.746 -2.943 -10.849 1.00 92.56 83 GLU A CA 1
ATOM 610 C C . GLU A 1 83 ? -9.914 -2.278 -9.747 1.00 92.56 83 GLU A C 1
ATOM 612 O O . GLU A 1 83 ? -10.304 -2.273 -8.579 1.00 92.56 83 GLU A O 1
ATOM 617 N N . THR A 1 84 ? -8.813 -1.622 -10.118 1.00 92.75 84 THR A N 1
ATOM 618 C CA . THR A 1 84 ? -7.986 -0.864 -9.171 1.00 92.75 84 THR A CA 1
ATOM 619 C C . THR A 1 84 ? -8.775 0.278 -8.528 1.00 92.75 84 THR A C 1
ATOM 621 O O . THR A 1 84 ? -8.717 0.454 -7.308 1.00 92.75 84 THR A O 1
ATOM 624 N N . ILE A 1 85 ? -9.557 1.034 -9.309 1.00 94.81 85 ILE A N 1
ATOM 625 C CA . ILE A 1 85 ? -10.428 2.090 -8.776 1.00 94.81 85 ILE A CA 1
ATOM 626 C C . ILE A 1 85 ? -11.439 1.484 -7.801 1.00 94.81 85 ILE A C 1
ATOM 628 O O . ILE A 1 85 ? -11.525 1.959 -6.673 1.00 94.81 85 ILE A O 1
ATOM 632 N N . ARG A 1 86 ? -12.143 0.406 -8.180 1.00 94.88 86 ARG A N 1
ATOM 633 C CA . ARG A 1 86 ? -13.142 -0.253 -7.314 1.00 94.88 86 ARG A CA 1
ATOM 634 C C . ARG A 1 86 ? -12.564 -0.679 -5.964 1.00 94.88 86 ARG A C 1
ATOM 636 O O . ARG A 1 86 ? -13.222 -0.496 -4.946 1.00 94.88 86 ARG A O 1
ATOM 643 N N . ARG A 1 87 ? -11.335 -1.208 -5.941 1.00 92.56 87 ARG A N 1
ATOM 644 C CA . ARG A 1 87 ? -10.667 -1.646 -4.701 1.00 92.56 87 ARG A CA 1
ATOM 645 C C . ARG A 1 87 ? -10.106 -0.496 -3.856 1.00 92.56 87 ARG A C 1
ATOM 647 O O . ARG A 1 87 ? -9.861 -0.690 -2.670 1.00 92.56 87 ARG A O 1
ATOM 654 N N . THR A 1 88 ? -9.836 0.671 -4.445 1.00 93.50 88 THR A N 1
ATOM 655 C CA . THR A 1 88 ? -9.073 1.742 -3.771 1.00 93.50 88 THR A CA 1
ATOM 656 C C . THR A 1 88 ? -9.855 3.019 -3.504 1.00 93.50 88 THR A C 1
ATOM 658 O O . THR A 1 88 ? -9.409 3.810 -2.666 1.00 93.50 88 THR A O 1
ATOM 661 N N . ILE A 1 89 ? -10.979 3.232 -4.195 1.00 96.62 89 ILE A N 1
ATOM 662 C CA . ILE A 1 89 ? -11.782 4.443 -4.065 1.00 96.62 89 ILE A CA 1
ATOM 663 C C . ILE A 1 89 ? -12.371 4.562 -2.660 1.00 96.62 89 ILE A C 1
ATOM 665 O O . ILE A 1 89 ? -12.994 3.639 -2.140 1.00 96.62 89 ILE A O 1
ATOM 669 N N . ARG A 1 90 ? -12.157 5.714 -2.030 1.00 97.12 90 ARG A N 1
ATOM 670 C CA . ARG A 1 90 ? -12.694 6.041 -0.707 1.00 97.12 90 ARG A CA 1
ATOM 671 C C . ARG A 1 90 ? -12.878 7.541 -0.546 1.00 97.12 90 ARG A C 1
ATOM 673 O O . ARG A 1 90 ? -12.251 8.319 -1.265 1.00 97.12 90 ARG A O 1
ATOM 680 N N . VAL A 1 91 ? -13.706 7.931 0.417 1.00 96.69 91 VAL A N 1
ATOM 681 C CA . VAL A 1 91 ? -13.882 9.328 0.826 1.00 96.69 91 VAL A CA 1
ATOM 682 C C . VAL A 1 91 ? -13.215 9.530 2.180 1.00 96.69 91 VAL A C 1
ATOM 684 O O . VAL A 1 91 ? -13.515 8.807 3.125 1.00 96.69 91 VAL A O 1
ATOM 687 N N . GLU A 1 92 ? -12.313 10.500 2.268 1.00 93.56 92 GLU A N 1
ATOM 688 C CA . GLU A 1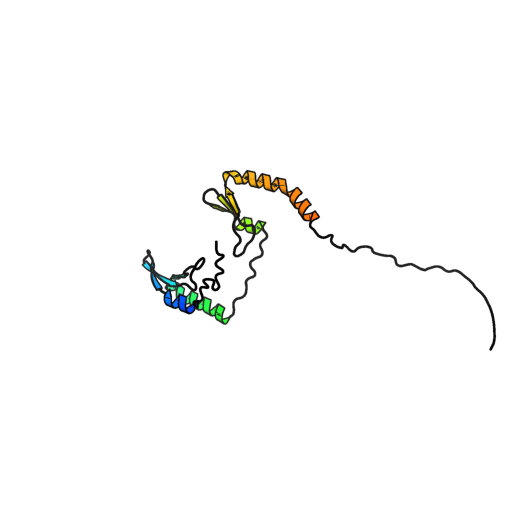 92 ? -11.560 10.826 3.482 1.00 93.56 92 GLU A CA 1
ATOM 689 C C . GLU A 1 92 ? -11.340 12.343 3.518 1.00 93.56 92 GLU A C 1
ATOM 691 O O . GLU A 1 92 ? -10.958 12.930 2.506 1.00 93.56 92 GLU A O 1
ATOM 696 N N . ASP A 1 93 ? -11.654 12.993 4.641 1.00 93.88 93 ASP A N 1
ATOM 697 C CA . ASP A 1 93 ? -11.529 14.450 4.827 1.00 93.88 93 ASP A CA 1
ATOM 698 C C . ASP A 1 93 ? -12.194 15.302 3.724 1.00 93.88 93 ASP A C 1
ATOM 700 O O . ASP A 1 93 ? -11.671 16.327 3.288 1.00 93.88 93 ASP A O 1
ATOM 704 N N . GLY A 1 94 ? -13.357 14.863 3.228 1.00 94.69 94 GLY A N 1
ATOM 705 C CA . GLY A 1 94 ? -14.078 15.552 2.150 1.00 94.69 94 GLY A CA 1
ATOM 706 C C . GLY A 1 94 ? -13.428 15.419 0.766 1.00 94.69 94 GLY A C 1
ATOM 707 O O . GLY A 1 94 ? -13.807 16.144 -0.153 1.00 94.69 94 GLY A O 1
ATOM 708 N N . LEU A 1 95 ? -12.476 14.497 0.594 1.00 96.50 95 LEU A N 1
ATOM 709 C CA . LEU A 1 95 ? -11.821 14.181 -0.674 1.00 96.50 95 LEU A CA 1
ATOM 710 C C . LEU A 1 95 ? -12.168 12.758 -1.121 1.00 96.50 95 LEU A C 1
ATOM 712 O O . LEU A 1 95 ? -12.045 11.810 -0.350 1.00 96.50 95 LEU A O 1
ATOM 716 N N . VAL A 1 96 ? -12.518 12.588 -2.394 1.00 96.88 96 VAL A N 1
ATOM 717 C CA . VAL A 1 96 ? -12.517 11.288 -3.071 1.00 96.88 96 VAL A CA 1
ATOM 718 C C . VAL A 1 96 ? -11.079 10.955 -3.463 1.00 96.88 96 VAL A C 1
ATOM 720 O O . VAL A 1 96 ? -10.420 11.737 -4.149 1.00 96.88 96 VAL A O 1
ATOM 723 N N . SER A 1 97 ? -10.588 9.798 -3.029 1.00 96.44 97 SER A N 1
ATOM 724 C CA . SER A 1 97 ? -9.225 9.319 -3.265 1.00 96.44 97 SER A CA 1
ATOM 725 C C . SER A 1 97 ? -9.258 7.947 -3.927 1.00 96.44 97 SER A C 1
ATOM 727 O O . SER A 1 97 ? -9.891 7.043 -3.391 1.00 96.44 97 SER A O 1
ATOM 729 N N . PHE A 1 98 ? -8.581 7.770 -5.066 1.00 95.50 98 PHE A N 1
ATOM 730 C CA . PHE A 1 98 ? -8.505 6.485 -5.783 1.00 95.50 98 PHE A CA 1
ATOM 731 C C . PHE A 1 98 ? -7.188 6.323 -6.552 1.00 95.50 98 PHE A C 1
ATOM 733 O O . PHE A 1 98 ? -6.444 7.284 -6.753 1.00 95.50 98 PHE A O 1
ATOM 740 N N . ARG A 1 99 ? -6.888 5.102 -7.008 1.00 94.44 99 ARG A N 1
ATOM 741 C CA . ARG A 1 99 ? -5.744 4.791 -7.880 1.00 94.44 99 ARG A CA 1
ATOM 742 C C . ARG A 1 99 ? -6.205 4.142 -9.182 1.00 94.44 99 ARG A C 1
ATOM 744 O O . ARG A 1 99 ? -7.183 3.408 -9.192 1.00 94.44 99 ARG A O 1
ATOM 751 N N . THR A 1 100 ? -5.458 4.376 -10.260 1.00 92.62 100 THR A N 1
ATOM 752 C CA . THR A 1 100 ? -5.644 3.713 -11.567 1.00 92.62 100 THR A CA 1
ATOM 753 C C . THR A 1 100 ? -4.609 2.623 -11.840 1.00 92.62 100 THR A C 1
ATOM 755 O O . THR A 1 100 ? -4.736 1.892 -12.816 1.00 92.62 100 THR A O 1
ATOM 758 N N . ARG A 1 101 ? -3.576 2.518 -10.994 1.00 89.81 101 ARG A N 1
ATOM 759 C CA . ARG A 1 101 ? -2.546 1.474 -11.035 1.00 89.81 101 ARG A CA 1
ATOM 760 C C . ARG A 1 101 ? -2.185 1.022 -9.622 1.00 89.81 101 ARG A C 1
ATOM 762 O O . ARG A 1 101 ? -2.155 1.844 -8.698 1.00 89.81 101 ARG A O 1
ATOM 769 N N . SER A 1 102 ? -1.896 -0.266 -9.489 1.00 82.06 102 SER A N 1
ATOM 770 C CA . SER A 1 102 ? -1.249 -0.855 -8.313 1.00 82.06 102 SER A CA 1
ATOM 771 C C . SER A 1 102 ? 0.266 -0.612 -8.356 1.00 82.06 102 SER A C 1
ATOM 773 O O . SER A 1 102 ? 0.784 -0.089 -9.346 1.00 82.06 102 SER A O 1
ATOM 775 N N . GLY A 1 103 ? 0.967 -0.916 -7.264 1.00 77.00 103 GLY A N 1
ATOM 776 C CA . GLY A 1 103 ? 2.424 -0.815 -7.212 1.00 77.00 103 GLY A CA 1
ATOM 777 C C . GLY A 1 103 ? 2.990 0.318 -6.360 1.00 77.00 103 GLY A C 1
ATOM 778 O O . GLY A 1 103 ? 2.354 1.332 -6.032 1.00 77.00 103 GLY A O 1
ATOM 779 N N . LYS A 1 104 ? 4.257 0.130 -5.986 1.00 74.94 104 LYS A N 1
ATOM 780 C CA . LYS A 1 104 ? 5.046 1.079 -5.199 1.00 74.94 104 LYS A CA 1
ATOM 781 C C . LYS A 1 104 ? 5.213 2.397 -5.964 1.00 74.94 104 LYS A C 1
ATOM 783 O O . LYS A 1 104 ? 5.727 2.431 -7.073 1.00 74.94 104 LYS A O 1
ATOM 788 N N . GLY A 1 105 ? 4.811 3.505 -5.340 1.00 77.12 105 GLY A N 1
ATOM 789 C CA . GLY A 1 105 ? 4.928 4.849 -5.921 1.00 77.12 105 GLY A CA 1
ATOM 790 C C . GLY A 1 105 ? 3.702 5.331 -6.705 1.00 77.12 105 GLY A C 1
ATOM 791 O O . GLY A 1 105 ? 3.647 6.515 -7.043 1.00 77.12 105 GLY A O 1
ATOM 792 N N . ALA A 1 106 ? 2.687 4.483 -6.920 1.00 84.56 106 ALA A N 1
ATOM 793 C CA . ALA A 1 106 ? 1.407 4.908 -7.481 1.00 84.56 106 ALA A CA 1
ATOM 794 C C . ALA A 1 106 ? 0.677 5.844 -6.499 1.00 84.56 106 ALA A C 1
ATOM 796 O O . ALA A 1 106 ? 0.105 5.423 -5.486 1.00 84.56 106 ALA A O 1
ATOM 797 N N . LYS A 1 107 ? 0.732 7.153 -6.768 1.00 89.50 107 LYS A N 1
ATOM 798 C CA . LYS A 1 107 ? 0.056 8.166 -5.950 1.00 89.50 107 LYS A CA 1
ATOM 799 C C . LYS A 1 107 ? -1.449 8.154 -6.234 1.00 89.50 107 LYS A C 1
ATOM 801 O O . LYS A 1 107 ? -1.831 8.045 -7.398 1.00 89.50 107 LYS A O 1
ATOM 806 N N . PRO A 1 108 ? -2.301 8.276 -5.202 1.00 92.00 108 PRO A N 1
ATOM 807 C CA . PRO A 1 108 ? -3.731 8.401 -5.424 1.00 92.00 108 PRO A CA 1
ATOM 808 C C . PRO A 1 108 ? -4.063 9.748 -6.074 1.00 92.00 108 PRO A C 1
ATOM 810 O O . PRO A 1 108 ? -3.469 10.774 -5.726 1.00 92.00 108 PRO A O 1
ATOM 813 N N . ALA A 1 109 ? -5.035 9.735 -6.982 1.00 94.69 109 ALA A N 1
ATOM 814 C CA . ALA A 1 109 ? -5.750 10.935 -7.385 1.00 94.69 109 ALA A CA 1
ATOM 815 C C . ALA A 1 109 ? -6.625 11.394 -6.215 1.00 94.69 109 ALA A C 1
ATOM 817 O O . ALA A 1 109 ? -7.163 10.557 -5.491 1.00 94.69 109 ALA A O 1
ATOM 818 N N . LYS A 1 110 ? -6.747 12.708 -6.018 1.00 96.75 110 LYS A N 1
ATOM 819 C CA . LYS A 1 110 ? -7.576 13.305 -4.968 1.00 96.75 110 LYS A CA 1
ATOM 820 C C . LYS A 1 110 ? -8.459 14.381 -5.576 1.00 96.75 110 LYS A C 1
ATOM 822 O O . LYS A 1 110 ? -7.944 15.266 -6.253 1.00 96.75 110 LYS A O 1
ATOM 827 N N . ILE A 1 111 ? -9.757 14.306 -5.317 1.00 95.94 111 ILE A N 1
ATOM 828 C CA . ILE A 1 111 ? -10.759 15.236 -5.844 1.00 95.94 111 ILE A CA 1
ATOM 829 C C . ILE A 1 111 ? -11.639 15.692 -4.677 1.00 95.94 111 ILE A C 1
ATOM 831 O O . ILE A 1 111 ? -12.113 14.833 -3.935 1.00 95.94 111 ILE A O 1
ATOM 835 N N . PRO A 1 112 ? -11.890 16.997 -4.481 1.00 97.88 112 PRO A N 1
ATOM 836 C CA . PRO A 1 112 ? -12.894 17.451 -3.525 1.00 97.88 112 PRO A CA 1
ATOM 837 C C . PRO A 1 112 ? -14.251 16.801 -3.795 1.00 97.88 112 PRO A C 1
ATOM 839 O O . PRO A 1 112 ? -14.731 16.819 -4.924 1.00 97.88 112 PRO A O 1
ATOM 842 N N . LEU A 1 113 ? -14.893 16.257 -2.760 1.00 96.75 113 LEU A N 1
ATOM 843 C CA . LEU A 1 113 ? -16.166 15.544 -2.895 1.00 96.75 113 LEU A CA 1
ATOM 844 C C . LEU A 1 113 ? -17.237 16.412 -3.572 1.00 96.75 113 LEU A C 1
ATOM 846 O O . LEU A 1 113 ? -17.977 15.925 -4.419 1.00 96.75 113 LEU A O 1
ATOM 850 N N . ALA A 1 114 ? -17.257 17.711 -3.258 1.00 97.12 114 ALA A N 1
ATOM 851 C CA . ALA A 1 114 ? -18.172 18.683 -3.854 1.00 97.12 114 ALA A CA 1
ATOM 852 C C . ALA A 1 114 ? -17.996 18.861 -5.376 1.00 97.12 114 ALA A C 1
ATOM 854 O O . ALA A 1 114 ? -18.931 19.288 -6.041 1.00 97.12 114 ALA A O 1
ATOM 855 N N . GLN A 1 115 ? -16.823 18.534 -5.924 1.00 97.44 115 GLN A N 1
ATOM 856 C CA . GLN A 1 115 ? -16.493 18.668 -7.349 1.00 97.44 115 GLN A CA 1
ATOM 857 C C . GLN A 1 115 ? -16.475 17.323 -8.081 1.00 97.44 115 GLN A C 1
ATOM 859 O O . GLN A 1 115 ? -16.214 17.274 -9.279 1.00 97.44 115 GLN A O 1
ATOM 864 N N . PHE A 1 116 ? -16.729 16.212 -7.385 1.00 96.69 116 PHE A N 1
ATOM 865 C CA . PHE A 1 116 ? -16.547 14.886 -7.967 1.00 96.69 116 PHE A CA 1
ATOM 866 C C . PHE A 1 116 ? -17.449 14.647 -9.190 1.00 96.69 116 PHE A C 1
ATOM 868 O O . PHE A 1 116 ? -16.961 14.153 -10.202 1.00 96.69 116 PHE A O 1
ATOM 875 N N . SER A 1 117 ? -18.721 15.069 -9.134 1.00 96.50 117 SER A N 1
ATOM 876 C CA . SER A 1 117 ? -19.655 14.949 -10.271 1.00 96.50 117 SER A CA 1
ATOM 877 C C . SER A 1 117 ? -19.192 15.752 -11.485 1.00 96.50 117 SER A C 1
ATOM 879 O O . SER A 1 117 ? -19.133 15.215 -12.585 1.00 96.50 117 SER A O 1
ATOM 881 N N . GLU A 1 118 ? -18.788 17.008 -11.278 1.00 96.62 118 GLU A N 1
ATOM 882 C CA . GLU A 1 118 ? -18.314 17.895 -12.348 1.00 96.62 118 GLU A CA 1
ATOM 883 C C . GLU A 1 118 ? -17.058 17.330 -13.028 1.00 96.62 118 GLU A C 1
ATOM 885 O O . GLU A 1 118 ? -16.940 17.344 -14.253 1.00 96.62 118 GLU A O 1
ATOM 890 N N . VAL A 1 119 ? -16.141 16.747 -12.248 1.00 95.81 119 VAL A N 1
ATOM 891 C CA . VAL A 1 119 ? -14.970 16.058 -12.803 1.00 95.81 119 VAL A CA 1
ATOM 892 C C . VAL A 1 119 ? -15.385 14.829 -13.619 1.00 95.81 119 VAL A C 1
ATOM 894 O O . VAL A 1 119 ? -14.845 14.619 -14.703 1.00 95.81 119 VAL A O 1
ATOM 897 N N . CYS A 1 120 ? -16.343 14.025 -13.150 1.00 96.00 120 CYS A N 1
ATOM 898 C CA . CYS A 1 120 ? -16.855 12.884 -13.914 1.00 96.00 120 CYS A CA 1
ATOM 899 C C . CYS A 1 120 ? -17.520 13.310 -15.230 1.00 96.00 120 CYS A C 1
ATOM 901 O O . CYS A 1 120 ? -17.289 12.674 -16.258 1.00 96.00 120 CYS A O 1
ATOM 903 N N . GLU A 1 121 ? -18.303 14.386 -15.223 1.00 96.50 121 GLU A N 1
ATOM 904 C CA . GLU A 1 121 ? -18.938 14.948 -16.420 1.00 96.50 121 GLU A CA 1
ATOM 905 C C . GLU A 1 121 ? -17.893 15.447 -17.421 1.00 96.50 121 GLU A C 1
ATOM 907 O O . GLU A 1 121 ? -17.948 15.086 -18.599 1.00 96.50 121 GLU A O 1
ATOM 912 N N . LEU A 1 122 ? -16.884 16.187 -16.948 1.00 95.31 122 LEU A N 1
ATOM 913 C CA . LEU A 1 122 ? -15.772 16.645 -17.777 1.00 95.31 122 LEU A CA 1
ATOM 914 C C . LEU A 1 122 ? -15.025 15.469 -18.420 1.00 95.31 122 LEU A C 1
ATOM 916 O O . LEU A 1 122 ? -14.800 15.477 -19.626 1.00 95.31 122 LEU A O 1
ATOM 920 N N . LEU A 1 123 ? -14.658 14.451 -17.635 1.00 93.31 123 LEU A N 1
ATOM 921 C CA . LEU A 1 123 ? -13.960 13.263 -18.141 1.00 93.31 123 LEU A CA 1
ATOM 922 C C . LEU A 1 123 ? -14.820 12.463 -19.125 1.00 93.31 123 LEU A C 1
ATOM 924 O O . LEU A 1 123 ? -14.304 11.932 -20.102 1.00 93.31 123 LEU A O 1
ATOM 928 N N . THR A 1 124 ? -16.131 12.397 -18.899 1.00 96.19 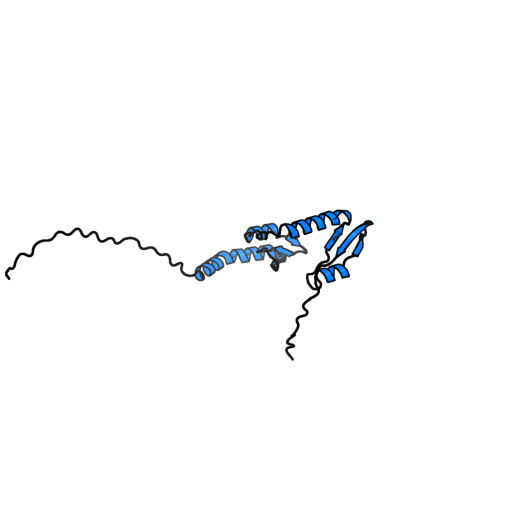124 THR A N 1
ATOM 929 C CA . THR A 1 124 ? -17.060 11.746 -19.832 1.00 96.19 124 THR A CA 1
ATOM 930 C C . THR A 1 124 ? -17.109 12.501 -21.160 1.00 96.19 124 THR A C 1
ATOM 932 O O . THR A 1 124 ? -17.075 11.886 -22.224 1.00 96.19 124 THR A O 1
ATOM 935 N N . GLY A 1 125 ? -17.108 13.836 -21.117 1.00 92.06 125 GLY A N 1
ATOM 936 C CA . GLY A 1 125 ? -17.095 14.686 -22.307 1.00 92.06 125 GLY A CA 1
ATOM 937 C C . GLY A 1 125 ? -15.821 14.582 -23.154 1.00 92.06 125 GLY A C 1
ATOM 938 O O . GLY A 1 125 ? -15.848 14.949 -24.327 1.00 92.06 125 GLY A O 1
ATOM 939 N N . THR A 1 126 ? -14.711 14.073 -22.605 1.00 93.69 126 THR A N 1
ATOM 940 C CA . THR A 1 126 ? -13.443 13.930 -23.343 1.00 93.69 126 THR A CA 1
ATOM 941 C C . THR A 1 126 ? -13.241 12.560 -23.984 1.00 93.69 126 THR A C 1
ATOM 943 O O . THR A 1 126 ? -12.335 12.437 -24.808 1.00 93.69 126 THR A O 1
ATOM 946 N N . VAL A 1 127 ? -14.070 11.554 -23.673 1.00 91.38 127 VAL A N 1
ATOM 947 C CA . VAL A 1 127 ? -13.887 10.159 -24.126 1.00 91.38 127 VAL A CA 1
ATOM 948 C C . VAL A 1 127 ? -13.634 10.072 -25.632 1.00 91.38 127 VAL A C 1
ATOM 950 O O . VAL A 1 127 ? -12.576 9.600 -26.040 1.00 91.38 127 VAL A O 1
ATOM 953 N N . SER A 1 128 ? -14.532 10.609 -26.462 1.00 90.06 128 SER A N 1
ATOM 954 C CA . SER A 1 128 ? -14.394 10.505 -27.923 1.00 90.06 128 SER A CA 1
ATOM 955 C C . SER A 1 128 ? -13.160 11.231 -28.467 1.00 90.06 128 SER A C 1
ATOM 957 O O . SER A 1 128 ? -12.533 10.762 -29.415 1.00 90.06 128 SER A O 1
ATOM 959 N N . ALA A 1 129 ? -12.776 12.363 -27.868 1.00 91.56 129 ALA A N 1
ATOM 960 C CA . ALA A 1 129 ? -11.575 13.093 -28.276 1.00 91.56 129 ALA A CA 1
ATOM 961 C C . ALA A 1 129 ? -10.296 12.316 -27.922 1.00 91.56 129 ALA A C 1
ATOM 963 O O . ALA A 1 129 ? -9.351 12.288 -28.710 1.00 91.56 129 ALA A O 1
ATOM 964 N N . VAL A 1 130 ? -10.275 11.663 -26.756 1.00 90.62 130 VAL A N 1
ATOM 965 C CA . VAL A 1 130 ? -9.162 10.813 -26.313 1.00 90.62 130 VAL A CA 1
ATOM 966 C C . VAL A 1 130 ? -9.054 9.558 -27.179 1.00 90.62 130 VAL A C 1
ATOM 968 O O . VAL A 1 130 ? -7.949 9.200 -27.572 1.00 90.62 130 VAL A O 1
ATOM 971 N N . GLU A 1 131 ? -10.173 8.920 -27.525 1.00 91.38 131 GLU A N 1
ATOM 972 C CA . GLU A 1 131 ? -10.198 7.765 -28.432 1.00 91.38 131 GLU A CA 1
ATOM 973 C C . GLU A 1 131 ? -9.649 8.121 -29.818 1.00 91.38 131 GLU A C 1
ATOM 975 O O . GLU A 1 131 ? -8.765 7.429 -30.325 1.00 91.38 131 GLU A O 1
ATOM 980 N N . ALA A 1 132 ? -10.101 9.236 -30.402 1.00 86.06 132 ALA A N 1
ATOM 981 C CA . ALA A 1 132 ? -9.616 9.708 -31.698 1.00 86.06 132 ALA A CA 1
ATOM 982 C C . ALA A 1 132 ? -8.113 10.039 -31.673 1.00 86.06 132 ALA A C 1
ATOM 984 O O . ALA A 1 132 ? -7.375 9.679 -32.590 1.00 86.06 132 ALA A O 1
ATOM 985 N N . ALA A 1 133 ? -7.639 10.690 -30.606 1.00 89.69 133 ALA A N 1
ATOM 986 C CA . ALA A 1 133 ? -6.216 10.957 -30.413 1.00 89.69 133 ALA A CA 1
ATOM 987 C C . ALA A 1 133 ? -5.403 9.667 -30.203 1.00 89.69 133 ALA A C 1
ATOM 989 O O . ALA A 1 133 ? -4.277 9.564 -30.672 1.00 89.69 133 ALA A O 1
ATOM 990 N N . GLY A 1 134 ? -5.962 8.666 -29.522 1.00 87.62 134 GLY A N 1
ATOM 991 C CA . GLY A 1 134 ? -5.319 7.364 -29.353 1.00 87.62 134 GLY A CA 1
ATOM 992 C C . GLY A 1 134 ? -5.143 6.630 -30.682 1.00 87.62 134 GLY A C 1
ATOM 993 O O . GLY A 1 134 ? -4.068 6.103 -30.958 1.00 87.62 134 GLY A O 1
ATOM 994 N N . GLN A 1 135 ? -6.171 6.649 -31.532 1.00 88.62 135 GLN A N 1
ATOM 995 C CA . GLN A 1 135 ? -6.135 6.034 -32.861 1.00 88.62 135 GLN A CA 1
ATOM 996 C C . GLN A 1 135 ? -5.130 6.715 -33.795 1.00 88.62 135 GLN A C 1
ATOM 998 O O . GLN A 1 135 ? -4.442 6.029 -34.543 1.00 88.62 135 GLN A O 1
ATOM 1003 N N . SER A 1 136 ? -4.993 8.044 -33.732 1.00 87.00 136 SER A N 1
ATOM 1004 C CA . SER A 1 136 ? -4.034 8.775 -34.574 1.00 87.00 136 SER A CA 1
ATOM 1005 C C . SER A 1 136 ? -2.569 8.557 -34.182 1.00 87.00 136 SER A C 1
ATOM 1007 O O . SER A 1 136 ? -1.674 8.846 -34.974 1.00 87.00 136 SER A O 1
ATOM 1009 N N . LEU A 1 137 ? -2.322 8.040 -32.976 1.00 82.06 137 LEU A N 1
ATOM 1010 C CA . LEU A 1 137 ? -0.993 7.697 -32.470 1.00 82.06 137 LEU A CA 1
ATOM 1011 C C . LEU A 1 137 ? -0.632 6.220 -32.674 1.00 82.06 137 LEU A C 1
ATOM 1013 O O . LEU A 1 137 ? 0.536 5.861 -32.507 1.00 82.06 137 LEU A O 1
ATOM 1017 N N . ALA A 1 138 ? -1.599 5.360 -33.005 1.00 76.19 138 ALA A N 1
ATOM 1018 C CA . ALA A 1 138 ? -1.317 3.960 -33.284 1.00 76.19 138 ALA A CA 1
ATOM 1019 C C . ALA A 1 138 ? -0.506 3.865 -34.591 1.00 76.19 138 ALA A C 1
ATOM 1021 O O . ALA A 1 138 ? -0.938 4.417 -35.607 1.00 76.19 138 ALA A O 1
ATOM 1022 N N . PRO A 1 139 ? 0.669 3.202 -34.605 1.00 60.19 139 PRO A N 1
ATOM 1023 C CA . PRO A 1 139 ? 1.370 2.953 -35.858 1.00 60.19 139 PRO A CA 1
ATOM 1024 C C . PRO A 1 139 ? 0.433 2.164 -36.773 1.00 60.19 139 PRO A C 1
ATOM 1026 O O . PRO A 1 139 ? -0.235 1.244 -36.298 1.00 60.19 139 PRO A O 1
ATOM 1029 N N . ALA A 1 140 ? 0.366 2.545 -38.054 1.00 57.53 140 ALA A N 1
ATOM 1030 C CA . ALA A 1 140 ? -0.396 1.813 -39.057 1.00 57.53 140 ALA A CA 1
ATOM 1031 C C . ALA A 1 140 ? 0.005 0.340 -38.961 1.00 57.53 140 ALA A C 1
ATOM 1033 O O . ALA A 1 140 ? 1.143 -0.021 -39.262 1.00 57.53 140 ALA A O 1
ATOM 1034 N N . SER A 1 141 ? -0.896 -0.487 -38.437 1.00 52.88 141 SER A N 1
ATOM 1035 C CA . SER A 1 141 ? -0.718 -1.925 -38.445 1.00 52.88 141 SER A CA 1
ATOM 1036 C C . SER A 1 141 ? -0.574 -2.317 -39.904 1.00 52.88 141 SER A C 1
ATOM 1038 O O . SER A 1 141 ? -1.500 -2.087 -40.683 1.00 52.88 141 SER A O 1
ATOM 1040 N N . ASP A 1 142 ? 0.597 -2.842 -40.251 1.00 51.75 142 ASP A N 1
ATOM 1041 C CA . ASP A 1 142 ? 0.912 -3.456 -41.535 1.00 51.75 142 ASP A CA 1
ATOM 1042 C C . ASP A 1 142 ? 0.015 -4.698 -41.663 1.00 51.75 142 ASP A C 1
ATOM 1044 O O . ASP A 1 142 ? 0.374 -5.821 -41.310 1.00 51.75 142 ASP A O 1
ATOM 1048 N N . ALA A 1 143 ? -1.248 -4.451 -42.004 1.00 46.41 143 ALA A N 1
ATOM 1049 C CA . ALA A 1 143 ? -2.234 -5.460 -42.306 1.00 46.41 143 ALA A CA 1
ATOM 1050 C C . ALA A 1 143 ? -1.926 -5.925 -43.724 1.00 46.41 143 ALA A C 1
ATOM 1052 O O . ALA A 1 143 ? -2.390 -5.344 -44.702 1.00 46.41 143 ALA A O 1
ATOM 1053 N N . GLY A 1 144 ? -1.086 -6.952 -43.813 1.00 51.16 144 GLY A N 1
ATOM 1054 C CA . GLY A 1 144 ? -1.035 -7.775 -45.003 1.00 51.16 144 GLY A CA 1
ATOM 1055 C C . GLY A 1 144 ? -2.419 -8.362 -45.259 1.00 51.16 144 GLY A C 1
ATOM 1056 O O . GLY A 1 144 ? -2.948 -9.060 -44.397 1.00 51.16 144 GLY A O 1
ATOM 1057 N N . ASP A 1 145 ? -2.976 -8.064 -46.429 1.00 47.31 145 ASP A N 1
ATOM 1058 C CA . ASP A 1 145 ? -3.849 -8.975 -47.162 1.00 47.31 145 ASP A CA 1
ATOM 1059 C C . ASP A 1 145 ? -3.966 -8.498 -48.619 1.00 47.31 145 ASP A C 1
ATOM 1061 O O . ASP A 1 145 ? -4.634 -7.508 -48.906 1.00 47.31 145 ASP A O 1
ATOM 1065 N N . GLU A 1 146 ? -3.321 -9.202 -49.547 1.00 44.81 146 GLU A N 1
ATOM 1066 C CA . GLU A 1 146 ? -3.945 -9.487 -50.841 1.00 44.81 146 GLU A CA 1
ATOM 1067 C C . GLU A 1 146 ? -3.699 -10.970 -51.160 1.00 44.81 146 GLU A C 1
ATOM 1069 O O . GLU A 1 146 ? -2.544 -11.388 -51.304 1.00 44.81 146 GLU A O 1
ATOM 1074 N N . PRO A 1 147 ? -4.760 -11.792 -51.235 1.00 50.91 147 PRO A N 1
ATOM 1075 C CA . PRO A 1 147 ? -4.684 -13.151 -51.735 1.00 50.91 147 PRO A CA 1
ATOM 1076 C C . PRO A 1 147 ? -4.868 -13.199 -53.262 1.00 50.91 147 PRO A C 1
ATOM 1078 O O . PRO A 1 147 ? -5.611 -12.410 -53.836 1.00 50.91 147 PRO A O 1
ATOM 1081 N N . ALA A 1 148 ? -4.276 -14.243 -53.850 1.00 51.59 148 ALA A N 1
ATOM 1082 C CA . ALA A 1 148 ? -4.583 -14.863 -55.143 1.00 51.59 148 ALA A CA 1
ATOM 1083 C C . ALA A 1 148 ? -4.264 -14.084 -56.435 1.00 51.59 148 ALA A C 1
ATOM 1085 O O . ALA A 1 148 ? -5.057 -13.279 -56.909 1.00 51.59 148 ALA A O 1
ATOM 1086 N N . ASP A 1 149 ? -3.189 -14.508 -57.106 1.00 47.12 149 ASP A N 1
ATOM 1087 C CA . ASP A 1 149 ? -3.231 -14.678 -58.561 1.00 47.12 149 ASP A CA 1
ATOM 1088 C C . ASP A 1 149 ? -2.383 -15.909 -58.944 1.00 47.12 149 ASP A C 1
ATOM 1090 O O . ASP A 1 149 ? -1.165 -15.840 -59.116 1.00 47.12 149 ASP A O 1
ATOM 1094 N N . GLU A 1 150 ? -3.017 -17.086 -58.964 1.00 56.66 150 GLU A N 1
ATOM 1095 C CA . GLU A 1 150 ? -2.490 -18.244 -59.693 1.00 56.66 150 GLU A CA 1
ATOM 1096 C C . GLU A 1 150 ? -2.868 -18.058 -61.168 1.00 56.66 150 GLU A C 1
ATOM 1098 O O . GLU A 1 150 ? -4.061 -18.099 -61.486 1.00 56.66 150 GLU A O 1
ATOM 1103 N N . PRO A 1 151 ? -1.918 -17.895 -62.105 1.00 49.97 151 PRO A N 1
ATOM 1104 C CA . PRO A 1 151 ? -2.281 -17.920 -63.509 1.00 49.97 151 PRO A CA 1
ATOM 1105 C C . PRO A 1 151 ? -2.583 -19.363 -63.928 1.00 49.97 151 PRO A C 1
ATOM 1107 O O . PRO A 1 151 ? -1.684 -20.188 -64.107 1.00 49.97 151 PRO A O 1
ATOM 1110 N N . ALA A 1 152 ? -3.869 -19.649 -64.131 1.00 57.59 152 ALA A N 1
ATOM 1111 C CA . ALA A 1 152 ? -4.327 -20.756 -64.956 1.00 57.59 152 ALA A CA 1
ATOM 1112 C C . ALA A 1 152 ? -3.852 -20.525 -66.403 1.00 57.59 152 ALA A C 1
ATOM 1114 O O . ALA A 1 152 ? -4.448 -19.755 -67.152 1.00 57.59 152 ALA A O 1
ATOM 1115 N N . MET A 1 153 ? -2.751 -21.168 -66.790 1.00 53.34 153 MET A N 1
ATOM 1116 C CA . MET A 1 153 ? -2.325 -21.280 -68.187 1.00 53.34 153 MET A CA 1
ATOM 1117 C C . MET A 1 153 ? -2.934 -22.555 -68.772 1.00 53.34 153 MET A C 1
ATOM 1119 O O . MET A 1 153 ? -2.305 -23.610 -68.762 1.00 53.34 153 MET A O 1
ATOM 1123 N N . ASP A 1 154 ? -4.170 -22.445 -69.257 1.00 51.72 154 ASP A N 1
ATOM 1124 C CA . ASP A 1 154 ? -4.746 -23.387 -70.217 1.00 51.72 154 ASP A CA 1
ATOM 1125 C C . ASP A 1 154 ? -4.944 -22.606 -71.521 1.00 51.72 154 ASP A C 1
ATOM 1127 O O . ASP A 1 154 ? -5.683 -21.620 -71.572 1.00 51.72 154 ASP A O 1
ATOM 1131 N N . GLY A 1 155 ? -4.169 -22.962 -72.541 1.00 47.50 155 GLY A N 1
ATOM 1132 C CA . GLY A 1 155 ? -4.004 -22.151 -73.742 1.00 47.50 155 GLY A CA 1
ATOM 1133 C C . GLY A 1 155 ? -3.203 -22.875 -74.812 1.00 47.50 155 GLY A C 1
ATOM 1134 O O . GLY A 1 155 ? -2.109 -22.455 -75.172 1.00 47.50 155 GLY A O 1
ATOM 1135 N N . ASP A 1 156 ? -3.769 -23.986 -75.272 1.00 51.06 156 ASP A N 1
ATOM 1136 C CA . ASP A 1 156 ? -3.606 -24.539 -76.616 1.00 51.06 156 ASP A CA 1
ATOM 1137 C C . ASP A 1 156 ? -3.441 -23.434 -77.682 1.00 51.06 156 ASP A C 1
ATOM 1139 O O . ASP A 1 156 ? -4.363 -22.645 -77.893 1.00 51.06 156 ASP A O 1
ATOM 1143 N N . HIS A 1 157 ? -2.280 -23.379 -78.350 1.00 51.66 157 HIS A N 1
ATOM 1144 C CA . HIS A 1 157 ? -2.232 -23.010 -79.767 1.00 51.66 157 HIS A CA 1
ATOM 1145 C C . HIS A 1 157 ? -0.922 -23.444 -80.459 1.00 51.66 157 HIS A C 1
ATOM 1147 O O . HIS A 1 157 ? 0.142 -22.873 -80.240 1.00 51.66 157 HIS A O 1
ATOM 1153 N N . SER A 1 158 ? -1.075 -24.466 -81.306 1.00 48.84 158 SER A N 1
ATOM 1154 C CA . SER A 1 158 ? -0.564 -24.639 -82.683 1.00 48.84 158 SER A CA 1
ATOM 1155 C C . SER A 1 158 ? 0.883 -24.302 -83.078 1.00 48.84 158 SER A C 1
ATOM 1157 O O . SER A 1 158 ? 1.341 -23.169 -82.959 1.00 48.84 158 SER A O 1
ATOM 1159 N N . ASP A 1 159 ? 1.457 -25.281 -83.783 1.00 50.62 159 ASP A N 1
ATOM 1160 C CA . ASP A 1 159 ? 2.156 -25.161 -85.069 1.00 50.62 159 ASP A CA 1
ATOM 1161 C C . ASP A 1 159 ? 3.256 -24.103 -85.205 1.00 50.62 159 ASP A C 1
ATOM 1163 O O . ASP A 1 159 ? 2.991 -22.939 -85.489 1.00 50.62 159 ASP A O 1
ATOM 1167 N N . TYR A 1 160 ? 4.506 -24.570 -85.205 1.00 53.34 160 TYR A N 1
ATOM 1168 C CA . TYR A 1 160 ? 5.406 -24.248 -86.311 1.00 53.34 160 TYR A CA 1
ATOM 1169 C C . TYR A 1 160 ? 6.207 -25.491 -86.695 1.00 53.34 160 TYR A C 1
ATOM 1171 O O . TYR A 1 160 ? 6.923 -26.080 -85.885 1.00 53.34 160 TYR A O 1
ATOM 1179 N N . GLU A 1 161 ? 5.995 -25.891 -87.940 1.00 50.72 161 GLU A N 1
ATOM 1180 C CA . GLU A 1 161 ? 6.705 -26.934 -88.654 1.00 50.72 161 GLU A CA 1
ATOM 1181 C C . GLU A 1 161 ? 8.171 -26.530 -88.929 1.00 50.72 161 GLU A C 1
ATOM 1183 O O . GLU A 1 161 ? 8.476 -25.355 -89.135 1.00 50.72 161 GLU A O 1
ATOM 1188 N N . ASP A 1 162 ? 9.005 -27.565 -89.039 1.00 53.88 162 ASP A N 1
ATOM 1189 C CA . ASP A 1 162 ? 9.996 -27.762 -90.108 1.00 53.88 162 ASP A CA 1
ATOM 1190 C C . ASP A 1 162 ? 11.392 -27.106 -90.057 1.00 53.88 162 ASP A C 1
ATOM 1192 O O . ASP A 1 162 ? 11.613 -26.035 -89.494 1.00 53.88 162 ASP A O 1
ATOM 1196 N N . MET A 1 163 ? 12.292 -27.792 -90.777 1.00 55.84 163 MET A N 1
ATOM 1197 C CA . MET A 1 163 ? 13.717 -27.582 -91.089 1.00 55.84 163 MET A CA 1
ATOM 1198 C C . MET A 1 163 ? 14.676 -28.410 -90.210 1.00 55.84 163 MET A C 1
ATOM 1200 O O . MET A 1 163 ? 14.899 -28.093 -89.043 1.00 55.84 163 MET A O 1
ATOM 1204 N N . GLU A 1 164 ? 15.081 -29.614 -90.660 1.00 50.81 164 GLU A N 1
ATOM 1205 C CA . GLU A 1 164 ? 16.204 -29.883 -91.609 1.00 50.81 164 GLU A CA 1
ATOM 1206 C C . GLU A 1 164 ? 17.556 -29.464 -90.989 1.00 50.81 164 GLU A C 1
ATOM 1208 O O . GLU A 1 164 ? 17.653 -28.410 -90.374 1.00 50.81 164 GLU A O 1
ATOM 1213 N N . ASP A 1 165 ? 18.690 -30.148 -91.095 1.00 56.34 165 ASP A N 1
ATOM 1214 C CA . ASP A 1 165 ? 19.146 -31.417 -91.667 1.00 56.34 165 ASP A CA 1
ATOM 1215 C C . ASP A 1 165 ? 20.586 -31.606 -91.109 1.00 56.34 165 ASP A C 1
ATOM 1217 O O . ASP A 1 165 ? 21.197 -30.640 -90.648 1.00 56.34 165 ASP A O 1
ATOM 1221 N N . ASP A 1 166 ? 21.099 -32.836 -91.160 1.00 55.34 166 ASP A N 1
ATOM 1222 C CA . ASP A 1 166 ? 22.510 -33.248 -91.340 1.00 55.34 166 ASP A CA 1
ATOM 1223 C C . ASP A 1 166 ? 23.699 -32.501 -90.666 1.00 55.34 166 ASP A C 1
ATOM 1225 O O . ASP A 1 166 ? 24.065 -31.385 -91.031 1.00 55.34 166 ASP A O 1
ATOM 1229 N N . GLU A 1 167 ? 24.412 -33.198 -89.760 1.00 51.91 167 GLU A N 1
ATOM 1230 C CA . GLU A 1 167 ? 25.735 -33.860 -89.982 1.00 51.91 167 GLU A CA 1
ATOM 1231 C C . GLU A 1 167 ? 26.296 -34.502 -88.692 1.00 51.91 167 GLU A C 1
ATOM 1233 O O . GLU A 1 167 ? 26.287 -33.858 -87.615 1.00 51.91 167 GLU A O 1
#

pLDDT: mean 81.02, std 17.85, range [40.81, 97.88]